Protein AF-A0A3B9JJR9-F1 (afdb_monomer_lite)

Secondary structure (DSSP, 8-state):
--SEEEEESTTSS-EEEEE--SSHHHHHHHHHHHHHHHHHHHHHHH--------S-----SS--S--HHHHHHHHHHHHHHHHHHHHHHHHHH-----SHHHHHHHHSS---------TTS-S-----

Foldseek 3Di:
DDQWDWDDDPPDPDIDIFGDDPFLVVRQVVSQVCLVVVQVVCCVPVVDPDDDDPDRRDRDPDDPDDPVVVVVVVVVVVVVVVVVVVVVVVVVPDPDDDDLVSVCVVVVDHDPDDDDDDPVVPPPDPDD

Sequence (128 aa):
MTMVSVTTLNNTEILKITVRSTDPMMSAEIANETALVFSEYVSGLMRIDNISVIDVAQASNNHVEPRAAMNIAIAMVLGIMLGVFIAFLKEYLDTRIKTPEEVTTFADYPVLAMIPYNNSLDQGGKKK

Radius of gyration: 36.03 Å; chains: 1; bounding box: 62×44×94 Å

Structure (mmCIF, N/CA/C/O backbone):
data_AF-A0A3B9JJR9-F1
#
_entry.id   AF-A0A3B9JJR9-F1
#
loop_
_atom_site.group_PDB
_atom_site.id
_atom_site.type_symbol
_atom_site.label_atom_id
_atom_site.label_alt_id
_atom_site.label_comp_id
_atom_site.label_asym_id
_atom_site.label_entity_id
_atom_site.label_seq_id
_atom_site.pdbx_PDB_ins_code
_atom_site.Cartn_x
_atom_site.Cartn_y
_atom_site.Cartn_z
_atom_site.occupancy
_atom_site.B_iso_or_equiv
_atom_site.auth_seq_id
_atom_site.auth_comp_id
_atom_site.auth_asym_id
_atom_site.auth_atom_id
_atom_site.pdbx_PDB_model_num
ATOM 1 N N . MET A 1 1 ? -5.064 0.272 -17.578 1.00 50.12 1 MET A N 1
ATOM 2 C CA . MET A 1 1 ? -3.682 -0.049 -17.166 1.00 50.12 1 MET A CA 1
ATOM 3 C C . MET A 1 1 ? -2.999 -0.676 -18.369 1.00 50.12 1 MET A C 1
ATOM 5 O O . MET A 1 1 ? -3.512 -1.674 -18.857 1.00 50.12 1 MET A O 1
ATOM 9 N N . THR A 1 2 ? -1.948 -0.071 -18.912 1.00 60.78 2 THR A N 1
ATOM 10 C CA . THR A 1 2 ? -1.209 -0.635 -20.052 1.00 60.78 2 THR A CA 1
ATOM 11 C C . THR A 1 2 ? -0.145 -1.616 -19.562 1.00 60.78 2 THR A C 1
ATOM 13 O O . THR A 1 2 ? 0.492 -1.388 -18.538 1.00 60.78 2 THR A O 1
ATOM 16 N N . MET A 1 3 ? 0.012 -2.725 -20.285 1.00 77.69 3 MET A N 1
ATOM 17 C CA . MET A 1 3 ? 0.996 -3.775 -19.995 1.00 77.69 3 MET A CA 1
ATOM 18 C C . MET A 1 3 ? 2.434 -3.305 -20.261 1.00 77.69 3 MET A C 1
ATOM 20 O O . MET A 1 3 ? 3.346 -3.729 -19.564 1.00 77.69 3 MET A O 1
ATOM 24 N N . VAL A 1 4 ? 2.625 -2.397 -21.224 1.00 87.25 4 VAL A N 1
ATOM 25 C CA . VAL A 1 4 ? 3.912 -1.783 -21.576 1.00 87.25 4 VAL A CA 1
ATOM 26 C C . VAL A 1 4 ? 3.760 -0.263 -21.527 1.00 87.25 4 VAL A C 1
ATOM 28 O O . VAL A 1 4 ? 2.784 0.283 -22.046 1.00 87.25 4 VAL A O 1
ATOM 31 N N . SER A 1 5 ? 4.705 0.421 -20.890 1.00 88.38 5 SER A N 1
ATOM 32 C CA . SER A 1 5 ? 4.760 1.880 -20.781 1.00 88.38 5 SER A CA 1
ATOM 33 C C . SER A 1 5 ? 6.164 2.370 -21.109 1.00 88.38 5 SER A C 1
ATOM 35 O O . SER A 1 5 ? 7.140 1.780 -20.651 1.00 88.38 5 SER A O 1
ATOM 37 N N . VAL A 1 6 ? 6.270 3.450 -21.879 1.00 88.25 6 VAL A N 1
ATOM 38 C CA . VAL A 1 6 ? 7.551 4.060 -22.252 1.00 88.25 6 VAL A CA 1
ATOM 39 C C . VAL A 1 6 ? 7.571 5.495 -21.749 1.00 88.25 6 VAL A C 1
ATOM 41 O O . VAL A 1 6 ? 6.661 6.274 -22.023 1.00 88.25 6 VAL A O 1
ATOM 44 N N . THR A 1 7 ? 8.606 5.838 -20.990 1.00 88.94 7 THR A N 1
ATOM 45 C CA . THR A 1 7 ? 8.795 7.166 -20.386 1.00 88.94 7 THR A CA 1
ATOM 46 C C . THR A 1 7 ? 10.238 7.614 -20.560 1.00 88.94 7 THR A C 1
ATOM 48 O O . THR A 1 7 ? 11.123 6.770 -20.585 1.00 88.94 7 THR A O 1
ATOM 51 N N . THR A 1 8 ? 10.510 8.912 -20.644 1.00 87.75 8 THR A N 1
ATOM 52 C CA . THR A 1 8 ? 11.886 9.432 -20.616 1.00 87.75 8 THR A CA 1
ATOM 53 C C . THR A 1 8 ? 12.353 9.631 -19.177 1.00 87.75 8 THR A C 1
ATOM 55 O O . THR A 1 8 ? 11.581 10.045 -18.307 1.00 87.75 8 THR A O 1
ATOM 58 N N . LEU A 1 9 ? 13.620 9.326 -18.901 1.00 87.06 9 LEU A N 1
ATOM 59 C CA . LEU A 1 9 ? 14.194 9.508 -17.570 1.00 87.06 9 LEU A CA 1
ATOM 60 C C . LEU A 1 9 ? 14.790 10.917 -17.446 1.00 87.06 9 LEU A C 1
ATOM 62 O O . LEU A 1 9 ? 15.729 11.247 -18.160 1.00 87.06 9 LEU A O 1
ATOM 66 N N . ASN A 1 10 ? 14.287 11.738 -16.520 1.00 79.25 10 ASN A N 1
ATOM 67 C CA . ASN A 1 10 ? 14.899 13.019 -16.122 1.00 79.25 10 ASN A CA 1
ATOM 68 C C . ASN A 1 10 ? 15.244 13.973 -17.288 1.00 79.25 10 ASN A C 1
ATOM 70 O O . ASN A 1 10 ? 16.311 14.581 -17.283 1.00 79.25 10 ASN A O 1
ATOM 74 N N . ASN A 1 11 ? 14.376 14.082 -18.301 1.00 73.06 11 ASN A N 1
ATOM 75 C CA . ASN A 1 11 ? 14.615 14.897 -19.506 1.00 73.06 11 ASN A CA 1
ATOM 76 C C . ASN A 1 11 ? 15.889 14.519 -20.291 1.00 73.06 11 ASN A C 1
ATOM 78 O O . ASN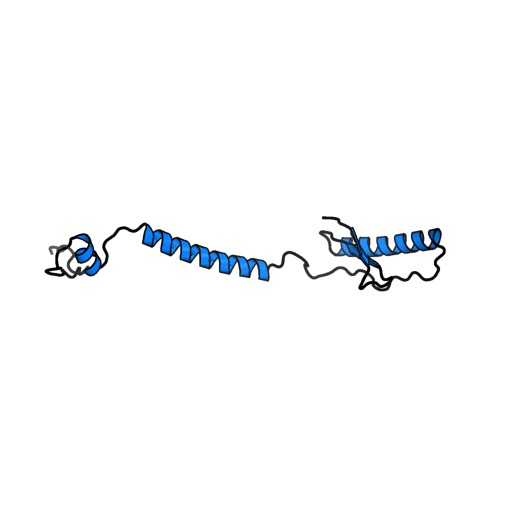 A 1 11 ? 16.410 15.329 -21.054 1.00 73.06 11 ASN A O 1
ATOM 82 N N . THR A 1 12 ? 16.385 13.296 -20.121 1.00 83.81 12 THR A N 1
ATOM 83 C CA . THR A 1 12 ? 17.471 12.747 -20.936 1.00 83.81 12 THR A CA 1
ATOM 84 C C . THR A 1 12 ? 16.909 12.008 -22.152 1.00 83.81 12 THR A C 1
ATOM 86 O O . THR A 1 12 ? 15.719 11.692 -22.213 1.00 83.81 12 THR A O 1
ATOM 89 N N . GLU A 1 13 ? 17.784 11.669 -23.097 1.00 83.50 13 GLU A N 1
ATOM 90 C CA . GLU A 1 13 ? 17.478 10.775 -24.225 1.00 83.50 13 GLU A CA 1
ATOM 91 C C . GLU A 1 13 ? 17.372 9.297 -23.799 1.00 83.50 13 GLU A C 1
ATOM 93 O O . GLU A 1 13 ? 17.241 8.403 -24.632 1.00 83.50 13 GLU A O 1
ATOM 98 N N . ILE A 1 14 ? 17.401 9.018 -22.490 1.00 87.44 14 ILE A N 1
ATOM 99 C CA . ILE A 1 14 ? 17.219 7.675 -21.953 1.00 87.44 14 ILE A CA 1
ATOM 100 C C . ILE A 1 14 ? 15.729 7.350 -21.916 1.00 87.44 14 ILE A C 1
ATOM 102 O O . ILE A 1 14 ? 14.943 7.954 -21.175 1.00 87.44 14 ILE A O 1
ATOM 106 N N . LEU A 1 15 ? 15.361 6.334 -22.689 1.00 87.94 15 LEU A N 1
ATOM 107 C CA . LEU A 1 15 ? 14.035 5.738 -22.676 1.00 87.94 15 LEU A CA 1
ATOM 108 C C . LEU A 1 15 ? 13.962 4.653 -21.601 1.00 87.94 15 LEU A C 1
ATOM 110 O O . LEU A 1 15 ? 14.752 3.715 -21.570 1.00 87.94 15 LEU A O 1
ATOM 114 N N . LYS A 1 16 ? 12.967 4.771 -20.729 1.00 90.00 16 LYS A N 1
ATOM 115 C CA . LYS A 1 16 ? 12.595 3.776 -19.730 1.00 90.00 16 LYS A CA 1
ATOM 116 C C . LYS A 1 16 ? 11.372 3.016 -20.219 1.00 90.00 16 LYS A C 1
ATOM 118 O O . LYS A 1 16 ? 10.271 3.569 -20.262 1.00 90.00 16 LYS A O 1
ATOM 123 N N . ILE A 1 17 ? 11.571 1.740 -20.525 1.00 89.62 17 ILE A N 1
ATOM 124 C CA . ILE A 1 17 ? 10.515 0.793 -20.882 1.00 89.62 17 ILE A CA 1
ATOM 125 C C . ILE A 1 17 ? 10.118 0.044 -19.609 1.00 89.62 17 ILE A C 1
ATOM 127 O O . ILE A 1 17 ? 10.956 -0.539 -18.929 1.00 89.62 17 ILE A O 1
ATOM 131 N N . THR A 1 18 ? 8.841 0.102 -19.245 1.00 89.19 18 THR A N 1
ATOM 132 C CA . THR A 1 18 ? 8.288 -0.571 -18.065 1.00 89.19 18 THR A CA 1
ATOM 133 C C . THR A 1 18 ? 7.228 -1.561 -18.516 1.00 89.19 18 THR A C 1
ATOM 135 O O . THR A 1 18 ? 6.239 -1.162 -19.131 1.00 89.19 18 THR A O 1
ATOM 138 N N . VAL A 1 19 ? 7.415 -2.837 -18.183 1.00 89.75 19 VAL A N 1
ATOM 139 C CA . VAL A 1 19 ? 6.459 -3.908 -18.482 1.00 89.75 19 VAL A CA 1
ATOM 140 C C . VAL A 1 19 ? 5.869 -4.437 -17.185 1.00 89.75 19 VAL A C 1
ATOM 142 O O . VAL A 1 19 ? 6.583 -4.663 -16.210 1.00 89.75 19 VAL A O 1
ATOM 145 N N . ARG A 1 20 ? 4.551 -4.628 -17.165 1.00 87.50 20 ARG A N 1
ATOM 146 C CA . ARG A 1 20 ? 3.821 -5.147 -16.013 1.00 87.50 20 ARG A CA 1
ATOM 147 C C . ARG A 1 20 ? 3.071 -6.413 -16.410 1.00 87.50 20 ARG A C 1
ATOM 149 O O . ARG A 1 20 ? 2.139 -6.352 -17.207 1.00 87.50 20 ARG A O 1
ATOM 156 N N . SER A 1 21 ? 3.467 -7.540 -15.823 1.00 86.06 21 SER A N 1
ATOM 157 C CA . SER A 1 21 ? 2.839 -8.851 -16.015 1.00 86.06 21 SER A CA 1
ATOM 158 C C . SER A 1 21 ? 2.653 -9.566 -14.673 1.00 86.06 21 SER A C 1
ATOM 160 O O . SER A 1 21 ? 3.177 -9.122 -13.651 1.00 86.06 21 SER A O 1
ATOM 162 N N . THR A 1 22 ? 1.877 -10.650 -14.669 1.00 85.00 22 THR A N 1
ATOM 163 C CA . THR A 1 22 ? 1.698 -11.534 -13.505 1.00 85.00 22 THR A CA 1
ATOM 164 C C . THR A 1 22 ? 2.925 -12.396 -13.237 1.00 85.00 22 THR A C 1
ATOM 166 O O . THR A 1 22 ? 3.181 -12.735 -12.087 1.00 85.00 22 THR A O 1
ATOM 169 N N . ASP A 1 23 ? 3.674 -12.743 -14.285 1.00 87.44 23 ASP A N 1
ATOM 170 C CA . ASP A 1 23 ? 4.894 -13.541 -14.190 1.00 87.44 23 ASP A CA 1
ATOM 171 C C . ASP A 1 23 ? 6.132 -12.622 -14.283 1.00 87.44 23 ASP A C 1
ATOM 173 O O . ASP A 1 23 ? 6.275 -11.887 -15.273 1.00 87.44 23 ASP A O 1
ATOM 177 N N . PRO A 1 24 ? 7.024 -12.629 -13.271 1.00 86.56 24 PRO A N 1
ATOM 178 C CA . PRO A 1 24 ? 8.229 -11.807 -13.272 1.00 86.56 24 PRO A CA 1
ATOM 179 C C . PRO A 1 24 ? 9.193 -12.171 -14.407 1.00 86.56 24 PRO A C 1
ATOM 181 O O . PRO A 1 24 ? 9.801 -11.263 -14.978 1.00 86.56 24 PRO A O 1
ATOM 184 N N . MET A 1 25 ? 9.307 -13.451 -14.780 1.00 89.31 25 MET A N 1
ATOM 185 C CA . MET A 1 25 ? 10.156 -13.885 -15.894 1.00 89.31 25 MET A CA 1
ATOM 186 C C . MET A 1 25 ? 9.624 -13.338 -17.214 1.00 89.31 25 MET A C 1
ATOM 188 O O . MET A 1 25 ? 10.351 -12.662 -17.940 1.00 89.31 25 MET A O 1
ATOM 192 N N . MET A 1 26 ? 8.328 -13.531 -17.463 1.00 89.06 26 MET A N 1
ATOM 193 C CA . MET A 1 26 ? 7.673 -13.042 -18.677 1.00 89.06 26 MET A CA 1
ATOM 194 C C . MET A 1 26 ? 7.764 -11.513 -18.795 1.00 89.06 26 MET A C 1
ATOM 196 O O . MET A 1 26 ? 7.941 -10.978 -19.886 1.00 89.06 26 MET A O 1
ATOM 200 N N . SER A 1 27 ? 7.670 -10.787 -17.675 1.00 88.69 27 SER A N 1
ATOM 201 C CA . SER A 1 27 ? 7.812 -9.325 -17.679 1.00 88.69 27 SER A CA 1
ATOM 202 C C . SER A 1 27 ? 9.211 -8.859 -18.100 1.00 88.69 27 SER A C 1
ATOM 204 O O . SER A 1 27 ? 9.327 -7.893 -18.855 1.00 88.69 27 SER A O 1
ATOM 206 N N . ALA A 1 28 ? 10.256 -9.559 -17.648 1.00 90.44 28 ALA A N 1
ATOM 207 C CA . ALA A 1 28 ? 11.639 -9.244 -17.980 1.00 90.44 28 ALA A CA 1
ATOM 208 C C . ALA A 1 28 ? 11.949 -9.577 -19.444 1.00 90.44 28 ALA A C 1
ATOM 210 O O . ALA A 1 28 ? 12.541 -8.763 -20.148 1.00 90.44 28 ALA A O 1
ATOM 211 N N . GLU A 1 29 ? 11.487 -10.736 -19.914 1.00 92.06 29 GLU A N 1
ATOM 212 C CA . GLU A 1 29 ? 11.647 -11.172 -21.302 1.00 92.06 29 GLU A CA 1
ATOM 213 C C . GLU A 1 29 ? 11.000 -10.180 -22.274 1.00 92.06 29 GLU A C 1
ATOM 215 O O . GLU A 1 29 ? 11.678 -9.647 -23.148 1.00 92.06 29 GLU A O 1
ATOM 220 N N . ILE A 1 30 ? 9.730 -9.822 -22.054 1.00 92.12 30 ILE A N 1
ATOM 221 C CA . ILE A 1 30 ? 9.029 -8.852 -22.907 1.00 92.12 30 ILE A CA 1
ATOM 222 C C . ILE A 1 30 ? 9.748 -7.498 -22.911 1.00 92.12 30 ILE A C 1
ATOM 224 O O . ILE A 1 30 ? 9.852 -6.872 -23.964 1.00 92.12 30 ILE A O 1
ATOM 228 N N . ALA A 1 31 ? 10.238 -7.022 -21.763 1.00 91.81 31 ALA A N 1
ATOM 229 C CA . ALA A 1 31 ? 10.942 -5.743 -21.689 1.00 91.81 31 ALA A CA 1
ATOM 230 C C . ALA A 1 31 ? 12.245 -5.755 -22.504 1.00 91.81 31 ALA A C 1
ATOM 232 O O . ALA A 1 31 ? 12.497 -4.813 -23.258 1.00 91.81 31 ALA A O 1
ATOM 233 N N . ASN A 1 32 ? 13.030 -6.828 -22.386 1.00 93.06 32 ASN A N 1
ATOM 234 C CA . ASN A 1 32 ? 14.284 -6.994 -23.118 1.00 93.06 32 ASN A CA 1
ATOM 235 C C . ASN A 1 32 ? 14.040 -7.126 -24.626 1.00 93.06 32 ASN A C 1
ATOM 237 O O . ASN A 1 32 ? 14.640 -6.386 -25.402 1.00 93.06 32 ASN A O 1
ATOM 241 N N . GLU A 1 33 ? 13.104 -7.981 -25.043 1.00 91.69 33 GLU A N 1
ATOM 242 C CA . GLU A 1 33 ? 12.752 -8.158 -26.459 1.00 91.69 33 GLU A CA 1
ATOM 243 C C . GLU A 1 33 ? 12.202 -6.870 -27.077 1.00 91.69 33 GLU A C 1
ATOM 245 O O . GLU A 1 33 ? 12.586 -6.473 -28.178 1.00 91.69 33 GLU A O 1
ATOM 250 N N . THR A 1 34 ? 11.362 -6.143 -26.336 1.00 92.00 34 THR A N 1
ATOM 251 C CA . THR A 1 34 ? 10.866 -4.836 -26.784 1.00 92.00 34 THR A CA 1
ATOM 252 C C . THR A 1 34 ? 12.019 -3.852 -26.984 1.00 92.00 34 THR A C 1
ATOM 254 O O . THR A 1 34 ? 12.018 -3.121 -27.971 1.00 92.00 34 THR A O 1
ATOM 257 N N . ALA A 1 35 ? 13.011 -3.827 -26.086 1.00 90.69 35 ALA A N 1
ATOM 258 C CA . ALA A 1 35 ? 14.175 -2.950 -26.213 1.00 90.69 35 ALA A CA 1
ATOM 259 C C . ALA A 1 35 ? 15.041 -3.307 -27.434 1.00 90.69 35 ALA A C 1
ATOM 261 O O . ALA A 1 35 ? 15.506 -2.403 -28.134 1.00 90.69 35 ALA A O 1
ATOM 262 N N . LEU A 1 36 ? 15.218 -4.601 -27.716 1.00 89.75 36 LEU A N 1
ATOM 263 C CA . LEU A 1 36 ? 15.976 -5.092 -28.870 1.00 89.75 36 LEU A CA 1
ATOM 264 C C . LEU A 1 36 ? 15.296 -4.715 -30.191 1.00 89.75 36 LEU A C 1
ATOM 266 O O . LEU A 1 36 ? 15.901 -4.024 -31.013 1.00 89.75 36 LEU A O 1
ATOM 270 N N . VAL A 1 37 ? 14.019 -5.075 -30.357 1.00 91.12 37 VAL A N 1
ATOM 271 C CA . VAL A 1 37 ? 13.247 -4.777 -31.577 1.00 91.12 37 VAL A CA 1
ATOM 272 C C . VAL A 1 37 ? 13.118 -3.270 -31.794 1.00 91.12 37 VAL A C 1
ATOM 274 O O . VAL A 1 37 ? 13.224 -2.784 -32.920 1.00 91.12 37 VAL A O 1
ATOM 277 N N . PHE A 1 38 ? 12.922 -2.502 -30.720 1.00 88.50 38 PHE A N 1
ATOM 278 C CA . PHE A 1 38 ? 12.867 -1.046 -30.802 1.00 88.50 38 PHE A CA 1
ATOM 279 C C . PHE A 1 38 ? 14.196 -0.448 -31.276 1.00 88.50 38 PHE A C 1
ATOM 281 O O . PHE A 1 38 ? 14.196 0.416 -32.153 1.00 88.50 38 PHE A O 1
ATOM 288 N N . SER A 1 39 ? 15.319 -0.915 -30.726 1.00 86.69 39 SER A N 1
ATOM 289 C CA . SER A 1 39 ? 16.649 -0.431 -31.108 1.00 86.69 39 SER A CA 1
ATOM 290 C C . SER A 1 39 ? 16.936 -0.703 -32.585 1.00 86.69 39 SER A C 1
ATOM 292 O O . SER A 1 39 ? 17.398 0.192 -33.294 1.00 86.69 39 SER A O 1
ATOM 294 N N . GLU A 1 40 ? 16.592 -1.897 -33.071 1.00 86.62 40 GLU A N 1
ATOM 295 C CA . GLU A 1 40 ? 16.737 -2.273 -34.481 1.00 86.62 40 GLU A CA 1
ATOM 296 C C . GLU A 1 40 ? 15.848 -1.415 -35.396 1.00 86.62 40 GLU A C 1
ATOM 298 O O . GLU A 1 40 ? 16.322 -0.834 -36.377 1.00 86.62 40 GLU A O 1
ATOM 303 N N . TYR A 1 41 ? 14.570 -1.259 -35.040 1.00 87.00 41 TYR A N 1
ATOM 304 C CA . TYR A 1 41 ? 13.610 -0.472 -35.813 1.00 87.00 41 TYR A CA 1
ATOM 305 C C . TYR A 1 41 ? 14.014 1.005 -35.915 1.00 87.00 41 TYR A C 1
ATOM 307 O O . TYR A 1 41 ? 13.949 1.610 -36.989 1.00 87.00 41 TYR A O 1
ATOM 315 N N . VAL A 1 42 ? 14.465 1.595 -34.807 1.00 85.38 42 VAL A N 1
ATOM 316 C CA . VAL A 1 42 ? 14.884 2.999 -34.772 1.00 85.38 42 VAL A CA 1
ATOM 317 C C . VAL A 1 42 ? 16.206 3.216 -35.501 1.00 85.38 42 VAL A C 1
ATOM 319 O O . VAL A 1 42 ? 16.330 4.211 -36.220 1.00 85.38 42 VAL A O 1
ATOM 322 N N . SER A 1 43 ? 17.165 2.294 -35.377 1.00 84.50 43 SER A N 1
ATOM 323 C CA . SER A 1 43 ? 18.424 2.372 -36.125 1.00 84.50 43 SER A CA 1
ATOM 324 C C . SER A 1 43 ? 18.165 2.366 -37.639 1.00 84.50 43 SER A C 1
ATOM 326 O O . SER A 1 43 ? 18.685 3.223 -38.356 1.00 84.50 43 SER A O 1
ATOM 328 N N . GLY A 1 44 ? 17.260 1.501 -38.116 1.00 84.12 44 GLY A N 1
ATOM 329 C CA . GLY A 1 44 ? 16.872 1.438 -39.529 1.00 84.12 44 GLY A CA 1
ATOM 330 C C . GLY A 1 44 ? 16.105 2.666 -40.037 1.00 84.12 44 GLY A C 1
ATOM 331 O O . GLY A 1 44 ? 16.340 3.115 -41.160 1.00 84.12 44 GLY A O 1
ATOM 332 N N . LEU A 1 45 ? 15.208 3.236 -39.226 1.00 85.00 45 LEU A N 1
ATOM 333 C CA . LEU A 1 45 ? 14.405 4.399 -39.626 1.00 85.00 45 LEU A CA 1
ATOM 334 C C . LEU A 1 45 ? 15.166 5.722 -39.563 1.00 85.00 45 LEU A C 1
ATOM 336 O O . LEU A 1 45 ? 15.063 6.537 -40.480 1.00 85.00 45 LEU A O 1
ATOM 340 N N . MET A 1 46 ? 15.880 5.963 -38.463 1.00 79.62 46 MET A N 1
ATOM 341 C CA . MET A 1 46 ? 16.514 7.255 -38.191 1.00 79.62 46 MET A CA 1
ATOM 342 C C . MET A 1 46 ? 17.998 7.286 -38.572 1.00 79.62 46 MET A C 1
ATOM 344 O O . MET A 1 46 ? 18.602 8.354 -38.505 1.00 79.62 46 MET A O 1
ATOM 348 N N . ARG A 1 47 ? 18.577 6.154 -39.010 1.00 78.00 47 ARG A N 1
ATOM 349 C CA . ARG A 1 47 ? 20.009 6.018 -39.349 1.00 78.00 47 ARG A CA 1
ATOM 350 C C . ARG A 1 47 ? 20.906 6.485 -38.197 1.00 78.00 47 ARG A C 1
ATOM 352 O O . ARG A 1 47 ? 21.883 7.199 -38.403 1.00 78.00 47 ARG A O 1
ATOM 359 N N . ILE A 1 48 ? 20.499 6.136 -36.978 1.00 75.56 48 ILE A N 1
ATOM 360 C CA . ILE A 1 48 ? 21.231 6.422 -35.745 1.00 75.56 48 ILE A CA 1
ATOM 361 C C . ILE A 1 48 ? 22.032 5.168 -35.395 1.00 75.56 48 ILE A C 1
ATOM 363 O O . ILE A 1 48 ? 21.459 4.091 -35.226 1.00 75.56 48 ILE A O 1
ATOM 367 N N . ASP A 1 49 ? 23.347 5.333 -35.256 1.00 70.31 49 ASP A N 1
ATOM 368 C CA . ASP A 1 49 ? 24.282 4.219 -35.045 1.00 70.31 49 ASP A CA 1
ATOM 369 C C . ASP A 1 49 ? 24.577 3.943 -33.557 1.00 70.31 49 ASP A C 1
ATOM 371 O O . ASP A 1 49 ? 25.143 2.911 -33.214 1.00 70.31 49 ASP A O 1
ATOM 375 N N . ASN A 1 50 ? 24.179 4.846 -32.651 1.00 72.94 50 ASN A N 1
ATOM 376 C CA . ASN A 1 50 ? 24.572 4.822 -31.236 1.00 72.94 50 ASN A CA 1
ATOM 377 C C . ASN A 1 50 ? 23.392 4.565 -30.286 1.00 72.94 50 ASN A C 1
ATOM 379 O O . ASN A 1 50 ? 23.178 5.315 -29.333 1.00 72.94 50 ASN A O 1
ATOM 383 N N . ILE A 1 51 ? 22.610 3.516 -30.542 1.00 80.81 5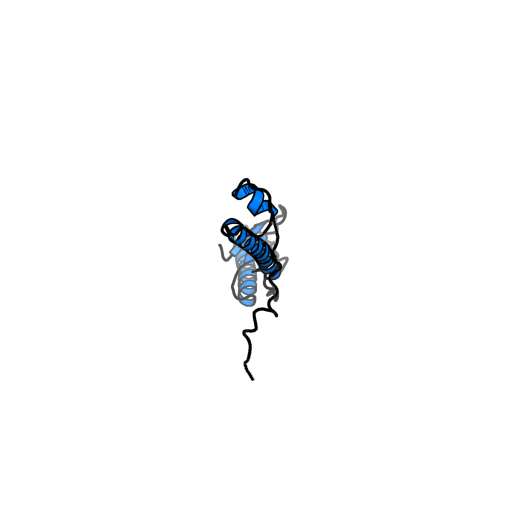1 ILE A N 1
ATOM 384 C CA . ILE A 1 51 ? 21.565 3.060 -29.615 1.00 80.81 51 ILE A CA 1
ATOM 385 C C . ILE A 1 51 ? 22.143 1.919 -28.784 1.00 80.81 51 ILE A C 1
ATOM 387 O O . ILE A 1 51 ? 22.647 0.942 -29.330 1.00 80.81 51 ILE A O 1
ATOM 391 N N . SER A 1 52 ? 22.085 2.048 -27.461 1.00 83.69 52 SER A N 1
ATOM 392 C CA . SER A 1 52 ? 22.587 1.031 -26.542 1.00 83.69 52 SER A CA 1
ATOM 393 C C . SER A 1 52 ? 21.589 0.785 -25.421 1.00 83.69 52 SER A C 1
ATOM 395 O O . SER A 1 52 ? 21.024 1.725 -24.855 1.00 83.69 52 SER A O 1
ATOM 397 N N . VAL A 1 53 ? 21.387 -0.489 -25.091 1.00 85.88 53 VAL A N 1
ATOM 398 C CA . VAL A 1 53 ? 20.598 -0.894 -23.929 1.00 85.88 53 VAL A CA 1
ATOM 3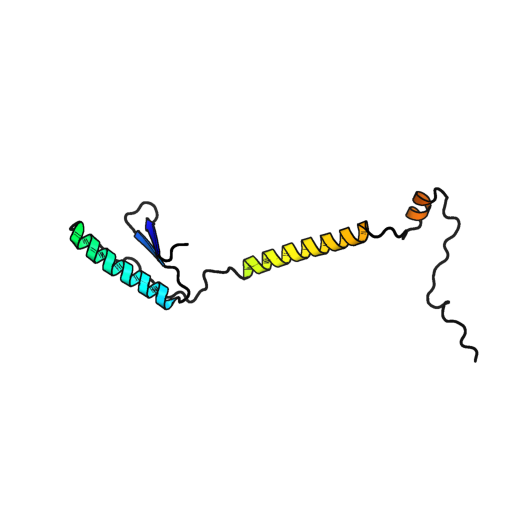99 C C . VAL A 1 53 ? 21.464 -0.693 -22.688 1.00 85.88 53 VAL A C 1
ATOM 401 O O . VAL A 1 53 ? 22.434 -1.412 -22.471 1.00 85.88 53 VAL A O 1
ATOM 404 N N . ILE A 1 54 ? 21.122 0.322 -21.893 1.00 85.69 54 ILE A N 1
ATOM 405 C CA . ILE A 1 54 ? 21.887 0.703 -20.695 1.00 85.69 54 ILE A CA 1
ATOM 406 C C . ILE A 1 54 ? 21.639 -0.279 -19.546 1.00 85.69 54 ILE A C 1
ATOM 408 O O . ILE A 1 54 ? 22.565 -0.613 -18.812 1.00 85.69 54 ILE A O 1
ATOM 412 N N . ASP A 1 55 ? 20.391 -0.722 -19.388 1.00 88.12 55 ASP A N 1
ATOM 413 C CA . ASP A 1 55 ? 19.973 -1.620 -18.315 1.00 88.12 55 ASP A CA 1
ATOM 414 C C . ASP A 1 55 ? 19.061 -2.712 -18.874 1.00 88.12 55 ASP A C 1
ATOM 416 O O . ASP A 1 55 ? 18.081 -2.426 -19.568 1.00 88.12 55 ASP A O 1
ATOM 420 N N . VAL A 1 56 ? 19.411 -3.962 -18.585 1.00 89.12 56 VAL A N 1
ATOM 421 C CA . VAL A 1 56 ? 18.641 -5.142 -18.984 1.00 89.12 56 VAL A CA 1
ATOM 422 C C . VAL A 1 56 ? 17.651 -5.492 -17.886 1.00 89.12 56 VAL A C 1
ATOM 424 O O . VAL A 1 56 ? 18.004 -5.598 -16.710 1.00 89.12 56 VAL A O 1
ATOM 427 N N . ALA A 1 57 ? 16.399 -5.713 -18.270 1.00 87.06 57 ALA A N 1
ATOM 428 C CA . ALA A 1 57 ? 15.357 -6.086 -17.335 1.00 87.06 57 ALA A CA 1
ATOM 429 C C . ALA A 1 57 ? 15.655 -7.467 -16.736 1.00 87.06 57 ALA A C 1
ATOM 431 O O . ALA A 1 57 ? 15.873 -8.447 -17.452 1.00 87.06 57 ALA A O 1
ATOM 432 N N . GLN A 1 58 ? 15.629 -7.544 -15.407 1.00 88.00 58 GLN A N 1
ATOM 433 C CA . GLN A 1 58 ? 15.768 -8.786 -14.652 1.00 88.00 58 GLN A CA 1
ATOM 434 C C . GLN A 1 58 ? 14.447 -9.127 -13.968 1.00 88.00 58 GLN A C 1
ATOM 436 O O . GLN A 1 58 ? 13.706 -8.240 -13.537 1.00 88.00 58 GLN A O 1
ATOM 441 N N . ALA A 1 59 ? 14.156 -10.422 -13.847 1.00 84.50 59 ALA A N 1
ATOM 442 C CA . ALA A 1 59 ? 12.983 -10.891 -13.126 1.00 84.50 59 ALA A CA 1
ATOM 443 C C . ALA A 1 59 ? 13.079 -10.462 -11.653 1.00 84.50 59 ALA A C 1
ATOM 445 O O . ALA A 1 59 ? 14.000 -10.845 -10.930 1.00 84.50 59 ALA A O 1
ATOM 446 N N . SER A 1 60 ? 12.127 -9.643 -11.204 1.00 76.88 60 SER A N 1
ATOM 447 C CA . SER A 1 60 ? 12.068 -9.229 -9.803 1.00 76.88 60 SER A CA 1
ATOM 448 C C . SER A 1 60 ? 11.532 -10.371 -8.944 1.00 76.88 60 SER A C 1
ATOM 450 O O . SER A 1 60 ? 10.401 -10.811 -9.129 1.00 76.88 60 SER A O 1
ATOM 452 N N . ASN A 1 61 ? 12.301 -10.782 -7.934 1.00 73.06 61 ASN A N 1
ATOM 453 C CA . ASN A 1 61 ? 11.821 -11.696 -6.890 1.00 73.06 61 ASN A CA 1
ATOM 454 C C . ASN A 1 61 ? 10.901 -11.001 -5.870 1.00 73.06 61 ASN A C 1
ATOM 456 O O . ASN A 1 61 ? 10.255 -11.656 -5.052 1.00 73.06 61 ASN A O 1
ATOM 460 N N . ASN A 1 62 ? 10.838 -9.667 -5.906 1.00 70.81 62 ASN A N 1
ATOM 461 C CA . ASN A 1 62 ? 10.035 -8.870 -4.991 1.00 70.81 62 ASN A CA 1
ATOM 462 C C . ASN A 1 62 ? 8.708 -8.477 -5.642 1.00 70.81 62 ASN A C 1
ATOM 464 O O . ASN A 1 62 ? 8.676 -7.907 -6.736 1.00 70.81 62 ASN A O 1
ATOM 468 N N . HIS A 1 63 ? 7.615 -8.734 -4.923 1.00 66.00 63 HIS A N 1
ATOM 469 C CA . HIS A 1 63 ? 6.277 -8.294 -5.298 1.00 66.00 63 HIS A CA 1
ATOM 470 C C . HIS A 1 63 ? 6.183 -6.770 -5.174 1.00 66.00 63 HIS A C 1
ATOM 472 O O . HIS A 1 63 ? 6.301 -6.214 -4.082 1.00 66.00 63 HIS A O 1
ATOM 478 N N . VAL A 1 64 ? 5.962 -6.094 -6.301 1.00 73.25 64 VAL A N 1
ATOM 479 C CA . VAL A 1 64 ? 5.801 -4.631 -6.347 1.00 73.25 64 VAL A CA 1
ATOM 480 C C . VAL A 1 64 ? 4.434 -4.219 -5.786 1.00 73.25 64 VAL A C 1
ATOM 482 O O . VAL A 1 64 ? 4.302 -3.177 -5.146 1.00 73.25 64 VAL A O 1
ATOM 485 N N . GLU A 1 65 ? 3.421 -5.068 -5.966 1.00 71.69 65 GLU A N 1
ATOM 486 C CA . GLU A 1 65 ? 2.065 -4.877 -5.457 1.00 71.69 65 GLU A CA 1
ATOM 487 C C . GLU A 1 65 ? 1.422 -6.232 -5.098 1.00 71.69 65 GLU A C 1
ATOM 489 O O . GLU A 1 65 ? 1.747 -7.233 -5.739 1.00 71.69 65 GLU A O 1
ATOM 494 N N . PRO A 1 66 ? 0.487 -6.283 -4.127 1.00 74.19 66 PRO A N 1
ATOM 495 C CA . PRO A 1 66 ? 0.053 -5.201 -3.238 1.00 74.19 66 PRO A CA 1
ATOM 496 C C . PRO A 1 66 ? 1.023 -4.967 -2.066 1.00 74.19 66 PRO A C 1
ATOM 498 O O . PRO A 1 66 ? 1.679 -5.885 -1.577 1.00 74.19 66 PRO A O 1
ATOM 501 N N . ARG A 1 67 ? 1.076 -3.729 -1.550 1.00 84.94 67 ARG A N 1
ATOM 502 C CA . ARG A 1 67 ? 1.873 -3.371 -0.360 1.00 84.94 67 ARG A CA 1
ATOM 503 C C . ARG A 1 67 ? 1.194 -3.894 0.911 1.00 84.94 67 ARG A C 1
ATOM 505 O O . ARG A 1 67 ? 0.571 -3.129 1.645 1.00 84.94 67 ARG A O 1
ATOM 512 N N . ALA A 1 68 ? 1.314 -5.198 1.161 1.00 86.00 68 ALA A N 1
ATOM 513 C CA . ALA A 1 68 ? 0.597 -5.904 2.227 1.00 86.00 68 ALA A CA 1
ATOM 514 C C . ALA A 1 68 ? 0.728 -5.222 3.599 1.00 86.00 68 ALA A C 1
ATOM 516 O O . ALA A 1 68 ? -0.279 -4.973 4.253 1.00 86.00 68 ALA A O 1
ATOM 517 N N . ALA A 1 69 ? 1.943 -4.829 3.996 1.00 89.19 69 ALA A N 1
ATOM 518 C CA . ALA A 1 69 ? 2.180 -4.154 5.274 1.00 89.19 69 ALA A CA 1
ATOM 519 C C . ALA A 1 69 ? 1.404 -2.829 5.414 1.00 89.19 69 ALA A C 1
ATOM 521 O O . ALA A 1 69 ? 0.821 -2.565 6.462 1.00 89.19 69 ALA A O 1
ATOM 522 N N . MET A 1 70 ? 1.344 -2.020 4.349 1.00 90.31 70 MET A N 1
ATOM 523 C CA . MET A 1 70 ? 0.589 -0.762 4.348 1.00 90.31 70 MET A CA 1
ATOM 524 C C . MET A 1 70 ? -0.915 -1.030 4.440 1.00 90.31 70 MET A C 1
ATOM 526 O O . MET A 1 70 ? -1.606 -0.419 5.250 1.00 90.31 70 MET A O 1
ATOM 530 N N . ASN A 1 71 ? -1.419 -1.980 3.650 1.00 93.25 71 ASN A N 1
ATOM 531 C CA . ASN A 1 71 ? -2.842 -2.316 3.644 1.00 93.25 71 ASN A CA 1
ATOM 532 C C . ASN A 1 71 ? -3.300 -2.855 5.008 1.00 93.25 71 ASN A C 1
ATOM 534 O O . ASN A 1 71 ? -4.367 -2.482 5.487 1.00 93.25 71 ASN A O 1
ATOM 538 N N . ILE A 1 72 ? -2.475 -3.684 5.655 1.00 95.19 72 ILE A N 1
ATOM 539 C CA . ILE A 1 72 ? -2.739 -4.205 7.001 1.00 95.19 72 ILE A CA 1
ATOM 540 C C . ILE A 1 72 ? -2.743 -3.071 8.032 1.00 95.19 72 ILE A C 1
ATOM 542 O O . ILE A 1 72 ? -3.645 -3.018 8.865 1.00 95.19 72 ILE A O 1
ATOM 546 N N . ALA A 1 73 ? -1.781 -2.145 7.967 1.00 96.56 73 ALA A N 1
ATOM 547 C CA . ALA A 1 73 ? -1.738 -1.000 8.875 1.00 96.56 73 ALA A CA 1
ATOM 548 C C . ALA A 1 73 ? -3.000 -0.129 8.752 1.00 96.56 73 ALA A C 1
ATOM 550 O O . ALA A 1 73 ? -3.614 0.217 9.761 1.00 96.56 73 ALA A O 1
ATOM 551 N N . ILE A 1 74 ? -3.438 0.159 7.522 1.00 96.25 74 ILE A N 1
ATOM 552 C CA . ILE A 1 74 ? -4.674 0.911 7.264 1.00 96.25 74 ILE A CA 1
ATOM 553 C C . ILE A 1 74 ? -5.892 0.155 7.814 1.00 96.25 74 ILE A C 1
ATOM 555 O O . ILE A 1 74 ? -6.718 0.747 8.510 1.00 96.25 74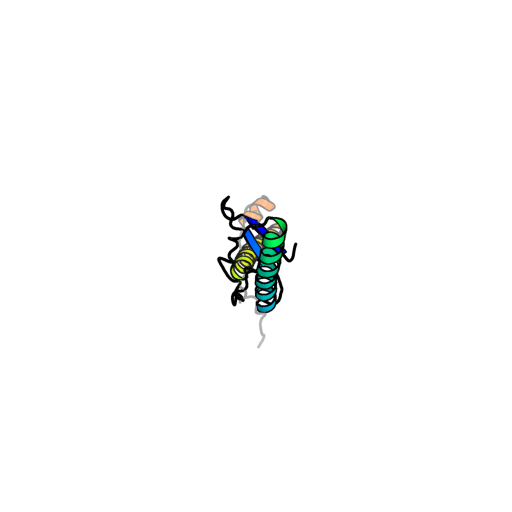 ILE A O 1
ATOM 559 N N . ALA A 1 75 ? -5.993 -1.151 7.551 1.00 97.31 75 ALA A N 1
ATOM 560 C CA . ALA A 1 75 ? -7.098 -1.975 8.035 1.00 97.31 75 ALA A CA 1
ATOM 561 C C . ALA A 1 75 ? -7.161 -2.028 9.571 1.00 97.31 75 ALA A C 1
ATOM 563 O O . ALA A 1 75 ? -8.249 -1.960 10.140 1.00 97.31 75 ALA A O 1
ATOM 564 N N . MET A 1 76 ? -6.011 -2.097 10.247 1.00 97.75 76 MET A N 1
ATOM 565 C CA . MET A 1 76 ? -5.933 -2.074 11.710 1.00 97.75 76 MET A CA 1
ATOM 566 C C . MET A 1 76 ? -6.478 -0.759 12.277 1.00 97.75 76 MET A C 1
ATOM 568 O O . MET A 1 76 ? -7.327 -0.780 13.167 1.00 97.75 76 MET A O 1
ATOM 572 N N . VAL A 1 77 ? -6.025 0.378 11.743 1.00 97.94 77 VAL A N 1
ATOM 573 C CA . VAL A 1 77 ? -6.478 1.702 12.196 1.00 97.94 77 VAL A CA 1
ATOM 574 C C . VAL A 1 77 ? -7.980 1.861 11.972 1.00 97.94 77 VAL A C 1
ATOM 576 O O . VAL A 1 77 ? -8.702 2.231 12.898 1.00 97.94 77 VAL A O 1
ATOM 579 N N . LEU A 1 78 ? -8.471 1.514 10.779 1.00 98.12 78 LEU A N 1
ATOM 580 C CA . LEU A 1 78 ? -9.900 1.570 10.468 1.00 98.12 78 LEU A CA 1
ATOM 581 C C . LEU A 1 78 ? -10.724 0.643 11.369 1.00 98.12 78 LEU A C 1
ATOM 583 O O . LEU A 1 78 ? -11.785 1.046 11.839 1.00 98.12 78 LEU A O 1
ATOM 587 N N . GLY A 1 79 ? -10.232 -0.564 11.655 1.00 98.06 79 GLY A N 1
ATOM 588 C CA . GLY A 1 79 ? -10.895 -1.508 12.554 1.00 98.06 79 GLY A CA 1
ATOM 589 C C . GLY A 1 79 ? -11.043 -0.962 13.975 1.00 98.06 79 GLY A C 1
ATOM 590 O O . GLY A 1 79 ? -12.120 -1.066 14.560 1.00 98.06 79 GLY A O 1
ATOM 591 N N . ILE A 1 80 ? -10.000 -0.319 14.509 1.00 98.06 80 ILE A N 1
ATOM 592 C CA . ILE A 1 80 ? -10.052 0.324 15.830 1.00 98.06 80 ILE A CA 1
ATOM 593 C C . ILE A 1 80 ? -11.051 1.483 15.825 1.00 98.06 80 ILE A C 1
ATOM 595 O O . ILE A 1 80 ? -11.902 1.552 16.711 1.00 98.06 80 ILE A O 1
ATOM 599 N N . MET A 1 81 ? -10.991 2.363 14.820 1.00 98.19 81 MET A N 1
ATOM 600 C CA . MET A 1 81 ? -11.929 3.486 14.708 1.00 98.19 81 MET A CA 1
ATOM 601 C C . MET A 1 81 ? -13.380 3.000 14.658 1.00 98.19 81 MET A C 1
ATOM 603 O O . MET A 1 81 ? -14.233 3.543 15.359 1.00 98.19 81 MET A O 1
ATOM 607 N N . LEU A 1 82 ? -13.652 1.947 13.883 1.00 98.00 82 LEU A N 1
ATOM 608 C CA . LEU A 1 82 ? -14.988 1.372 13.769 1.00 98.00 82 LEU A CA 1
ATOM 609 C C . LEU A 1 82 ? -15.438 0.700 15.075 1.00 98.00 82 LEU A C 1
ATOM 611 O O . LEU A 1 82 ? -16.584 0.865 15.481 1.00 98.00 82 LEU A O 1
ATOM 615 N N . GLY A 1 83 ? -14.542 -0.012 15.762 1.00 97.75 83 GLY A N 1
ATOM 616 C CA . GLY A 1 83 ? -14.835 -0.635 17.055 1.00 97.75 83 GLY A CA 1
ATOM 617 C C . GLY A 1 83 ? -15.194 0.392 18.131 1.00 97.75 83 GLY A C 1
ATOM 618 O O . GLY A 1 83 ? -16.192 0.231 18.832 1.00 97.75 83 GLY A O 1
ATOM 619 N N . VAL A 1 84 ? -14.430 1.484 18.211 1.00 97.19 84 VAL A N 1
ATOM 620 C CA . VAL A 1 84 ? -14.717 2.609 19.112 1.00 97.19 84 VAL A CA 1
ATOM 621 C C . VAL A 1 84 ? -16.047 3.266 18.745 1.00 97.19 84 VAL A C 1
ATOM 623 O O . VAL A 1 84 ? -16.885 3.485 19.617 1.00 97.19 84 VAL A O 1
ATOM 626 N N . PHE A 1 85 ? -16.282 3.520 17.457 1.00 97.19 85 PHE A N 1
ATOM 627 C CA . PHE A 1 85 ? -17.540 4.089 16.976 1.00 97.19 85 PHE A CA 1
ATOM 628 C C . PHE A 1 85 ? -18.753 3.231 17.363 1.00 97.19 85 PHE A C 1
ATOM 630 O O . PHE A 1 85 ? -19.738 3.757 17.875 1.00 97.19 85 PHE A O 1
ATOM 637 N N . ILE A 1 86 ? -18.672 1.908 17.193 1.00 96.62 86 ILE A N 1
ATOM 638 C CA . ILE A 1 86 ? -19.742 0.979 17.584 1.00 96.62 86 ILE A CA 1
ATOM 639 C C . ILE A 1 86 ? -19.947 0.972 19.104 1.00 96.62 86 ILE A C 1
ATOM 641 O O . ILE A 1 86 ? -21.091 0.919 19.555 1.00 96.62 86 ILE A O 1
ATOM 645 N N . ALA A 1 87 ? -18.877 1.047 19.901 1.00 95.88 87 ALA A N 1
ATOM 646 C CA . ALA A 1 87 ? -18.990 1.127 21.356 1.00 95.88 87 ALA A CA 1
ATOM 647 C C . ALA A 1 87 ? -19.756 2.386 21.796 1.00 95.88 87 ALA A C 1
ATOM 649 O O . ALA A 1 87 ? -20.687 2.285 22.595 1.00 95.88 87 ALA A O 1
ATOM 650 N N . PHE A 1 88 ? -19.432 3.545 21.214 1.00 94.12 88 PHE A N 1
ATOM 651 C CA . PHE A 1 88 ? -20.162 4.791 21.463 1.00 94.12 88 PHE A CA 1
ATOM 652 C C . PHE A 1 88 ? -21.603 4.739 20.966 1.00 94.12 88 PHE A C 1
ATOM 654 O O . PHE A 1 88 ? -22.501 5.189 21.669 1.00 94.12 88 PHE A O 1
ATOM 661 N N . LEU A 1 89 ? -21.844 4.172 19.782 1.00 94.75 89 LEU A N 1
ATOM 662 C CA . LEU A 1 89 ? -23.194 4.028 19.246 1.00 94.75 89 LEU A CA 1
ATOM 663 C C . LEU A 1 89 ? -24.061 3.152 20.158 1.00 94.75 89 LEU A C 1
ATOM 665 O O . LEU A 1 89 ? -25.222 3.471 20.398 1.00 94.75 89 LEU A O 1
ATOM 669 N N . LYS A 1 90 ? -23.494 2.067 20.694 1.00 93.50 90 LYS A N 1
ATOM 670 C CA . LYS A 1 90 ? -24.180 1.202 21.654 1.00 93.50 90 LYS A CA 1
ATOM 671 C C . LYS A 1 90 ? -24.512 1.946 22.947 1.00 93.50 90 LYS A C 1
ATOM 673 O O . LYS A 1 90 ? -25.623 1.785 23.430 1.00 93.50 90 LYS A O 1
ATOM 678 N N . GLU A 1 91 ? -23.584 2.737 23.485 1.00 88.19 91 GLU A N 1
ATOM 679 C CA . GLU A 1 91 ? -23.844 3.529 24.695 1.00 88.19 91 GLU A CA 1
ATOM 680 C C . GLU A 1 91 ? -24.891 4.619 24.437 1.00 88.19 91 GLU A C 1
ATOM 682 O O . GLU A 1 91 ? -25.790 4.804 25.243 1.00 88.19 91 GLU A O 1
ATOM 687 N N . TYR A 1 92 ? -24.844 5.285 23.281 1.00 87.44 92 TYR A N 1
ATOM 688 C CA . TYR A 1 92 ? -25.832 6.299 22.907 1.00 87.44 92 TYR A CA 1
ATOM 689 C C . TYR A 1 92 ? -27.251 5.727 22.771 1.00 87.44 92 TYR A C 1
ATOM 691 O O . TYR A 1 92 ? -28.227 6.385 23.123 1.00 87.44 92 TYR A O 1
ATOM 699 N N . LEU A 1 93 ? -27.374 4.502 22.253 1.00 88.88 93 LEU A N 1
ATOM 700 C CA . LEU A 1 93 ? -28.655 3.801 22.149 1.00 88.88 93 LEU A CA 1
ATOM 701 C C . LEU A 1 93 ? -29.096 3.156 23.477 1.00 88.88 93 LEU A C 1
ATOM 703 O O . LEU A 1 93 ? -30.241 2.713 23.577 1.00 88.88 93 LEU A O 1
ATOM 707 N N . ASP A 1 94 ? -28.220 3.076 24.482 1.00 83.44 94 ASP A N 1
ATOM 708 C CA . ASP A 1 94 ? -28.544 2.534 25.801 1.00 83.44 94 ASP A CA 1
ATOM 709 C C . ASP A 1 94 ? -29.184 3.619 26.677 1.00 83.44 94 ASP A C 1
ATOM 711 O O . ASP A 1 94 ? -28.516 4.464 27.260 1.00 83.44 94 ASP A O 1
ATOM 715 N N . THR A 1 95 ? -30.509 3.589 26.797 1.00 74.00 95 THR A N 1
ATOM 716 C CA . THR A 1 95 ? -31.283 4.547 27.605 1.00 74.00 95 THR A CA 1
ATOM 717 C C . THR A 1 95 ? -31.438 4.124 29.072 1.00 74.00 95 THR A C 1
ATOM 719 O O . THR A 1 95 ? -32.385 4.545 29.741 1.00 74.00 95 THR A O 1
ATOM 722 N N . ARG A 1 96 ? -30.595 3.220 29.584 1.00 78.75 96 ARG A N 1
ATOM 723 C CA . ARG A 1 96 ? -30.670 2.767 30.981 1.00 78.75 96 ARG A CA 1
ATOM 724 C C . ARG A 1 96 ? -30.069 3.803 31.922 1.00 78.75 96 ARG A C 1
ATOM 726 O O . ARG A 1 96 ? -28.941 4.228 31.723 1.00 78.75 96 ARG A O 1
ATOM 733 N N . ILE A 1 97 ? -30.795 4.098 32.997 1.00 73.38 97 ILE A N 1
ATOM 734 C CA . ILE A 1 97 ? -30.291 4.890 34.119 1.00 73.38 97 ILE A CA 1
ATOM 735 C C . ILE A 1 97 ? -29.344 4.010 34.939 1.00 73.38 97 ILE A C 1
ATOM 737 O O . ILE A 1 97 ? -29.770 2.997 35.504 1.00 73.38 97 ILE A O 1
ATOM 741 N N . LYS A 1 98 ? -28.060 4.362 34.966 1.00 74.69 98 LYS A N 1
ATOM 742 C CA . LYS A 1 98 ? -26.997 3.576 35.618 1.00 74.69 98 LYS A CA 1
ATOM 743 C C . LYS A 1 98 ? -26.456 4.257 36.870 1.00 74.69 98 LYS A C 1
ATOM 745 O O . LYS A 1 98 ? -25.915 3.571 37.736 1.00 74.69 98 LYS A O 1
ATOM 750 N N . THR A 1 99 ? -26.609 5.575 36.980 1.00 76.81 99 THR A N 1
ATOM 751 C CA . THR A 1 99 ? -26.061 6.360 38.091 1.00 76.81 99 THR A CA 1
ATOM 752 C C . THR A 1 99 ? -27.158 7.015 38.938 1.00 76.81 99 THR A C 1
ATOM 754 O O . THR A 1 99 ? -28.243 7.318 38.435 1.00 76.81 99 THR A O 1
ATOM 757 N N . PRO A 1 100 ? -26.922 7.222 40.247 1.00 73.00 100 PRO A N 1
ATOM 758 C CA . PRO A 1 100 ? -27.867 7.935 41.101 1.00 73.00 100 PRO A CA 1
ATOM 759 C C . PRO A 1 100 ? -28.040 9.398 40.667 1.00 73.00 100 PRO A C 1
ATOM 761 O O . PRO A 1 100 ? -29.139 9.933 40.811 1.00 73.00 100 PRO A O 1
ATOM 764 N N . GLU A 1 101 ? -27.009 10.030 40.092 1.00 77.69 101 GLU A N 1
ATOM 765 C CA . GLU A 1 101 ? -27.125 11.372 39.516 1.00 77.69 101 GLU A CA 1
ATOM 766 C C . GLU A 1 101 ? -28.125 11.398 38.348 1.00 77.69 101 GLU A C 1
ATOM 768 O O . GLU A 1 101 ? -29.020 12.246 38.333 1.00 77.69 101 GLU A O 1
ATOM 773 N N . GLU A 1 102 ? -28.060 10.427 37.430 1.00 75.38 102 GLU A N 1
ATOM 774 C CA . GLU A 1 102 ? -29.026 10.300 36.327 1.00 75.38 102 GLU A CA 1
ATOM 775 C C . GLU A 1 102 ? -30.471 10.130 36.830 1.00 75.38 102 GLU A C 1
ATOM 777 O O . GLU A 1 102 ? -31.387 10.697 36.235 1.00 75.38 102 GLU A O 1
ATOM 782 N N . VAL A 1 103 ? -30.696 9.420 37.948 1.00 79.38 103 VAL A N 1
ATOM 783 C CA . VAL A 1 103 ? -32.031 9.309 38.575 1.00 79.38 103 VAL A CA 1
ATOM 784 C C . VAL A 1 103 ? -32.528 10.676 39.037 1.00 79.38 103 VAL A C 1
ATOM 786 O O . VAL A 1 103 ? -33.675 11.022 38.763 1.00 79.38 103 VAL A O 1
ATOM 789 N N . THR A 1 104 ? -31.687 11.462 39.719 1.00 77.62 104 THR A N 1
ATOM 790 C CA . THR A 1 104 ? -32.091 12.795 40.202 1.00 77.62 104 THR A CA 1
ATOM 791 C C . THR A 1 104 ? -32.412 13.751 39.061 1.00 77.62 104 THR A C 1
ATOM 793 O O . THR A 1 104 ? -33.401 14.470 39.140 1.00 77.62 104 THR A O 1
ATOM 796 N N . THR A 1 105 ? -31.625 13.729 37.979 1.00 78.00 105 THR A N 1
ATOM 797 C CA . THR A 1 105 ? -31.859 14.581 36.805 1.00 78.00 105 THR A CA 1
ATOM 798 C C . THR A 1 105 ? -33.101 14.156 36.023 1.00 78.00 105 THR A C 1
ATOM 800 O O . THR A 1 105 ? -33.810 15.008 35.499 1.00 78.00 105 THR A O 1
ATOM 803 N N . PHE A 1 106 ? -33.386 12.853 35.938 1.00 78.12 106 PHE A N 1
ATOM 804 C CA . PHE A 1 106 ? -34.538 12.351 35.187 1.00 78.12 106 PHE A CA 1
ATOM 805 C C . PHE A 1 106 ? -35.855 12.441 35.973 1.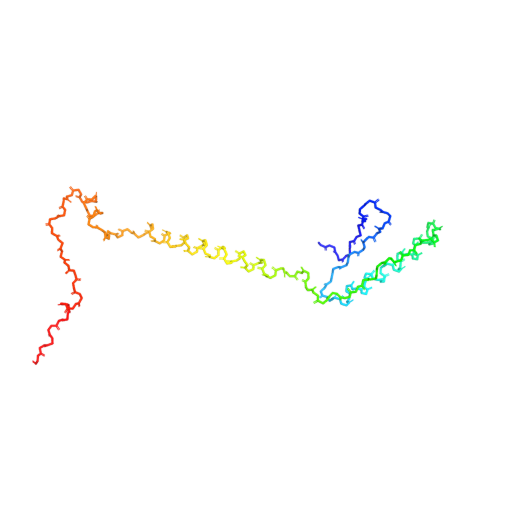00 78.12 106 PHE A C 1
ATOM 807 O O . PHE A 1 106 ? -36.902 12.714 35.391 1.00 78.12 106 PHE A O 1
ATOM 814 N N . ALA A 1 107 ? -35.817 12.187 37.284 1.00 80.44 107 ALA A N 1
ATOM 815 C CA . ALA A 1 107 ? -36.998 12.178 38.146 1.00 80.44 107 ALA A CA 1
ATOM 816 C C . ALA A 1 107 ? -37.268 13.526 38.839 1.00 80.44 107 ALA A C 1
ATOM 818 O O . ALA A 1 107 ? -38.349 13.687 39.391 1.00 80.44 107 ALA A O 1
ATOM 819 N N . ASP A 1 108 ? -36.314 14.465 38.830 1.00 80.75 108 ASP A N 1
ATOM 820 C CA . ASP A 1 108 ? -36.370 15.776 39.508 1.00 80.75 108 ASP A CA 1
ATOM 821 C C . ASP A 1 108 ? -36.588 15.691 41.037 1.00 80.75 108 ASP A C 1
ATOM 823 O O . ASP A 1 108 ? -37.033 16.629 41.699 1.00 80.75 108 ASP A O 1
ATOM 827 N N . TYR A 1 109 ? -36.252 14.537 41.623 1.00 82.00 109 TYR A N 1
ATOM 828 C CA . TYR A 1 109 ? -36.329 14.273 43.059 1.00 82.00 109 TYR A CA 1
ATOM 829 C C . TYR A 1 109 ? -34.966 13.831 43.608 1.00 82.00 109 TYR A C 1
ATOM 831 O O . TYR A 1 109 ? -34.251 13.076 42.944 1.00 82.00 109 TYR A O 1
ATOM 839 N N . PRO A 1 110 ? -34.597 14.242 44.837 1.00 82.62 110 PRO A N 1
ATOM 840 C CA . PRO A 1 110 ? -33.362 13.798 45.474 1.00 82.62 110 PRO A CA 1
ATOM 841 C C . PRO A 1 110 ? -33.421 12.305 45.829 1.00 82.62 110 PRO A C 1
ATOM 843 O O . PRO A 1 110 ? -34.442 11.797 46.296 1.00 82.62 110 PRO A O 1
ATOM 846 N N . VAL A 1 111 ? -32.301 11.598 45.655 1.00 82.31 111 VAL A N 1
ATOM 847 C CA . VAL A 1 111 ? -32.173 10.187 46.053 1.00 82.31 111 VAL A CA 1
ATOM 848 C C . VAL A 1 111 ? -32.206 10.086 47.579 1.00 82.31 111 VAL A C 1
ATOM 850 O O . VAL A 1 111 ? -31.333 10.609 48.265 1.00 82.31 111 VAL A O 1
ATOM 853 N N . LEU A 1 112 ? -33.220 9.398 48.112 1.00 85.19 112 LEU A N 1
ATOM 854 C CA . LEU A 1 112 ? -33.450 9.279 49.558 1.00 85.19 112 LEU A CA 1
ATOM 855 C C . LEU A 1 112 ? -32.651 8.138 50.207 1.00 85.19 112 LEU A C 1
ATOM 857 O O . LEU A 1 112 ? -32.267 8.235 51.369 1.00 85.19 112 LEU A O 1
ATOM 861 N N . ALA A 1 113 ? -32.425 7.047 49.475 1.00 80.25 113 ALA A N 1
ATOM 862 C CA . ALA A 1 113 ? -31.700 5.873 49.952 1.00 80.25 113 ALA A CA 1
ATOM 863 C C . ALA A 1 113 ? -31.168 5.042 48.773 1.00 80.25 113 ALA A C 1
ATOM 865 O O . ALA A 1 113 ? -31.782 5.008 47.708 1.00 80.25 113 ALA A O 1
ATOM 866 N N . MET A 1 114 ? -30.053 4.335 48.980 1.00 82.25 114 MET A N 1
ATOM 867 C CA . MET A 1 114 ? -29.477 3.384 48.023 1.00 82.25 114 MET A CA 1
ATOM 868 C C . MET A 1 114 ? -29.507 1.985 48.638 1.00 82.25 114 MET A C 1
ATOM 870 O O . MET A 1 114 ? -28.993 1.781 49.737 1.00 82.25 114 MET A O 1
ATOM 874 N N . ILE A 1 115 ? -30.108 1.021 47.938 1.00 83.62 115 ILE 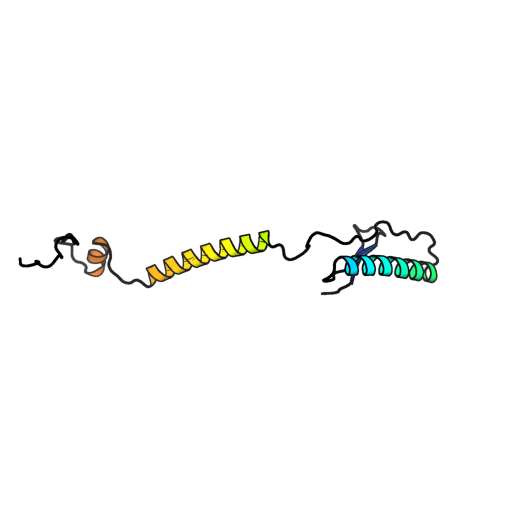A N 1
ATOM 875 C CA . ILE A 1 115 ? -30.113 -0.379 48.370 1.00 83.62 115 ILE A CA 1
ATOM 876 C C . ILE A 1 115 ? -28.948 -1.084 47.669 1.00 83.62 115 ILE A C 1
ATOM 878 O O . ILE A 1 115 ? -28.994 -1.243 46.447 1.00 83.62 115 ILE A O 1
ATOM 882 N N . PRO A 1 116 ? -27.899 -1.504 48.396 1.00 80.44 116 PRO A N 1
ATOM 883 C CA . PRO A 1 116 ? -26.803 -2.244 47.795 1.00 80.44 116 PRO A CA 1
ATOM 884 C C . PRO A 1 116 ? -27.305 -3.615 47.338 1.00 80.44 116 PRO A C 1
ATOM 886 O O . PRO A 1 116 ? -27.744 -4.437 48.144 1.00 80.44 116 PRO A O 1
ATOM 889 N N . TYR A 1 117 ? -27.236 -3.867 46.034 1.00 78.75 117 TYR A N 1
ATOM 890 C CA . TYR A 1 117 ? -27.558 -5.174 45.477 1.00 78.75 117 TYR A CA 1
ATOM 891 C C . TYR A 1 117 ? -26.386 -6.130 45.726 1.00 78.75 117 TYR A C 1
ATOM 893 O O . TYR A 1 117 ? -25.341 -6.036 45.083 1.00 78.75 117 TYR A O 1
ATOM 901 N N . ASN A 1 118 ? -26.547 -7.037 46.692 1.00 79.31 118 ASN A N 1
ATOM 902 C CA . ASN A 1 118 ? -25.577 -8.089 46.972 1.00 79.31 118 ASN A CA 1
ATOM 903 C C . ASN A 1 118 ? -26.073 -9.429 46.414 1.00 79.31 118 ASN A C 1
ATOM 905 O O . ASN A 1 118 ? -27.004 -10.036 46.944 1.00 79.31 118 ASN A O 1
ATOM 909 N N . ASN A 1 119 ? -25.371 -9.925 45.398 1.00 77.25 119 ASN A N 1
ATOM 910 C CA . ASN A 1 119 ? -25.674 -11.178 44.713 1.00 77.25 119 ASN A CA 1
ATOM 911 C C . ASN A 1 119 ? -25.590 -12.428 45.622 1.00 77.25 119 ASN A C 1
ATOM 913 O O . ASN A 1 119 ? -26.084 -13.487 45.247 1.00 77.25 119 ASN A O 1
ATOM 917 N N . SER A 1 120 ? -24.971 -12.347 46.810 1.00 69.44 120 SER A N 1
ATOM 918 C CA . SER A 1 120 ? -24.919 -13.465 47.768 1.00 69.44 120 SER A CA 1
ATOM 919 C C . SER A 1 120 ? -26.146 -13.578 48.680 1.00 69.44 120 SER A C 1
ATOM 921 O O . SER A 1 120 ? -26.319 -14.616 49.315 1.00 69.44 120 SER A O 1
ATOM 923 N N . LEU A 1 121 ? -27.023 -12.566 48.710 1.00 67.94 121 LEU A N 1
ATOM 924 C CA . LEU A 1 121 ? -28.288 -12.588 49.462 1.00 67.94 121 LEU A CA 1
ATOM 925 C C . LEU A 1 121 ? -29.468 -13.139 48.637 1.00 67.94 121 LEU A C 1
ATOM 927 O O . LEU A 1 121 ? -30.508 -13.455 49.204 1.00 67.94 121 LEU A O 1
ATOM 931 N N . ASP A 1 122 ? -29.284 -13.299 47.323 1.00 67.62 122 ASP A N 1
ATOM 932 C CA . ASP A 1 122 ? -30.260 -13.867 46.375 1.00 67.62 122 ASP A CA 1
ATOM 933 C C . ASP A 1 122 ? -30.207 -15.409 46.309 1.00 67.62 122 ASP A C 1
ATOM 935 O O . ASP A 1 122 ? -30.960 -16.062 45.587 1.00 67.62 122 ASP A O 1
ATOM 939 N N . GLN A 1 123 ? -29.330 -16.041 47.102 1.00 62.44 123 GLN A N 1
ATOM 940 C CA . GLN A 1 123 ? -29.349 -17.493 47.264 1.00 62.44 123 GLN A CA 1
ATOM 941 C C . GLN A 1 123 ? -30.540 -17.892 48.138 1.00 62.44 123 GLN A C 1
ATOM 943 O O . GLN A 1 123 ? -30.430 -18.050 49.356 1.00 62.44 123 GLN A O 1
ATOM 948 N N . GLY A 1 124 ? -31.689 -18.045 47.476 1.00 58.94 124 GLY A N 1
ATOM 949 C CA . GLY A 1 124 ? -32.923 -18.574 48.037 1.00 58.94 124 GLY A CA 1
ATOM 950 C C . GLY A 1 124 ? -32.648 -19.776 48.934 1.00 58.94 124 GLY A C 1
ATOM 951 O O . GLY A 1 124 ? -31.941 -20.713 48.554 1.00 58.94 124 GLY A O 1
ATOM 952 N N . GLY A 1 125 ? -33.187 -19.705 50.152 1.00 58.47 125 GLY A N 1
ATOM 953 C CA . GLY A 1 125 ? -32.939 -20.659 51.220 1.00 58.47 125 GLY A CA 1
ATOM 954 C C . GLY A 1 125 ? -33.058 -22.102 50.743 1.00 58.47 125 GLY A C 1
ATOM 955 O O . GLY A 1 125 ? -34.161 -22.621 50.562 1.00 58.47 125 GLY A O 1
ATOM 956 N N . LYS A 1 126 ? -31.912 -22.777 50.607 1.00 56.97 126 LYS A N 1
ATOM 957 C CA . LYS A 1 126 ? -31.870 -24.235 50.624 1.00 56.97 126 LYS A CA 1
ATOM 958 C C . LYS A 1 126 ? -32.321 -24.669 52.014 1.00 56.97 126 LYS A C 1
ATOM 960 O O . LYS A 1 126 ? -31.527 -24.703 52.953 1.00 56.97 126 LYS A O 1
ATOM 965 N N . LYS A 1 127 ? -33.624 -24.929 52.154 1.00 55.84 127 LYS A N 1
ATOM 966 C CA . LYS A 1 127 ? -34.166 -25.653 53.302 1.00 55.84 127 LYS A CA 1
ATOM 967 C C . LYS A 1 127 ? -33.436 -26.996 53.367 1.00 55.84 127 LYS A C 1
ATOM 969 O O . LYS A 1 127 ? -33.391 -27.714 52.370 1.00 55.84 127 LYS A O 1
ATOM 974 N N . LYS A 1 128 ? -32.793 -27.234 54.512 1.00 47.56 128 LYS A N 1
ATOM 975 C CA . LYS A 1 128 ? -32.286 -28.544 54.922 1.00 47.56 128 LYS A CA 1
ATOM 976 C C . LYS A 1 128 ? -33.409 -29.572 54.936 1.00 47.56 128 LYS A C 1
ATOM 978 O O . LYS A 1 128 ? -34.550 -29.166 55.254 1.00 47.56 128 LYS A O 1
#

pLDDT: mean 83.39, std 10.43, range [47.56, 98.19]